Protein AF-A0AAV6TD12-F1 (afdb_monomer_lite)

Secondary structure (DSSP, 8-state):
---HHHHTT--TT-EEEEPTT--SSTTTT-EEEEEEEETTEEEEEE-S-B---PPPTTT--GGG---TTEEEEE-SS--TT-EEEEE--SSPPTTPEEEETTEEE---HHHHHHHHH-TTPPPEEEEE-----SS--------HHHHTTEEEE-GGG---

InterPro domains:
  IPR003774 AlgH-like [PF02622] (20-124)
  IPR003774 AlgH-like [PTHR30327] (7-120)

Sequence (160 aa):
MADPLSYKRLNKGFFLIASPNIDAGIYFRSVIILCEHSSIGSFGLIVNKRLEIDLPEEIFNQNDLHNDNVHICAGGPIQPNQMMLLHSSQKLPEQTLNLCEEIYLGGDLQFLQEASANSQGPAIRLLFWNLRFGARTVRKRVPLEEIGSFILLPPFWFIF

Radius of gyration: 16.13 Å; chains: 1; bounding box: 42×30×45 Å

pLDDT: mean 73.89, std 17.08, range [29.23, 93.38]

Structure (mmCIF, N/CA/C/O backbone):
data_AF-A0AAV6TD12-F1
#
_entry.id   AF-A0AAV6TD12-F1
#
loop_
_atom_site.group_PDB
_atom_site.id
_atom_site.type_symbol
_atom_site.label_atom_id
_atom_site.label_alt_id
_atom_site.label_comp_id
_atom_site.label_asym_id
_atom_site.label_entity_id
_atom_site.label_seq_id
_atom_site.pdbx_PDB_ins_code
_atom_site.Cartn_x
_atom_site.Cartn_y
_atom_site.Cartn_z
_atom_site.occupancy
_atom_site.B_iso_or_equiv
_atom_site.auth_seq_id
_atom_site.auth_comp_id
_atom_site.auth_asym_id
_atom_site.auth_atom_id
_atom_site.pdbx_PDB_model_num
ATOM 1 N N . MET A 1 1 ? 10.336 2.373 -24.958 1.00 37.19 1 MET A N 1
ATOM 2 C CA . MET A 1 1 ? 11.053 3.568 -24.467 1.00 37.19 1 MET A CA 1
ATOM 3 C C . MET A 1 1 ? 9.998 4.478 -23.864 1.00 37.19 1 MET A C 1
ATOM 5 O O . MET A 1 1 ? 9.110 4.888 -24.599 1.00 37.19 1 MET A O 1
ATOM 9 N N . ALA A 1 2 ? 9.981 4.656 -22.542 1.00 43.62 2 ALA A N 1
ATOM 10 C CA . ALA A 1 2 ? 8.992 5.519 -21.900 1.00 43.62 2 ALA A CA 1
ATOM 11 C C . ALA A 1 2 ? 9.247 6.981 -22.288 1.00 43.62 2 ALA A C 1
ATOM 13 O O . ALA A 1 2 ? 10.399 7.409 -22.339 1.00 43.62 2 ALA A O 1
ATOM 14 N N . ASP A 1 3 ? 8.180 7.712 -22.606 1.00 47.03 3 ASP A N 1
ATOM 15 C CA . ASP A 1 3 ? 8.244 9.116 -23.006 1.00 47.03 3 ASP A CA 1
ATOM 16 C C . ASP A 1 3 ? 8.865 9.969 -21.874 1.00 47.03 3 ASP A C 1
ATOM 18 O O . ASP A 1 3 ? 8.303 10.009 -20.772 1.00 47.03 3 ASP A O 1
ATOM 22 N N . PRO A 1 4 ? 9.993 10.669 -22.111 1.00 43.97 4 PRO A N 1
ATOM 23 C CA . PRO A 1 4 ? 10.629 11.552 -21.129 1.00 43.97 4 PRO A CA 1
ATOM 24 C C . PRO A 1 4 ? 9.693 12.635 -20.567 1.00 43.97 4 PRO A C 1
ATOM 26 O O . PRO A 1 4 ? 9.902 13.119 -19.452 1.00 43.97 4 PRO A O 1
ATOM 29 N N . LEU A 1 5 ? 8.641 13.015 -21.306 1.00 44.84 5 LEU A N 1
ATOM 30 C CA . LEU A 1 5 ? 7.638 13.988 -20.857 1.00 44.84 5 LEU A CA 1
ATOM 31 C C . LEU A 1 5 ? 6.705 13.433 -19.769 1.00 44.84 5 LEU A C 1
ATOM 33 O O . LEU A 1 5 ? 6.148 14.214 -18.994 1.00 44.84 5 LEU A O 1
ATOM 37 N N . SER A 1 6 ? 6.569 12.108 -19.667 1.00 55.75 6 SER A N 1
ATOM 38 C CA . SER A 1 6 ? 5.710 11.443 -18.679 1.00 55.75 6 SER A CA 1
ATOM 39 C C . SER A 1 6 ? 6.251 11.595 -17.248 1.00 55.75 6 SER A C 1
ATOM 41 O O . SER A 1 6 ? 5.483 11.750 -16.300 1.00 55.75 6 SER A O 1
ATOM 43 N N . TYR A 1 7 ? 7.580 11.673 -17.087 1.00 58.53 7 TYR A N 1
ATOM 44 C CA . TYR A 1 7 ? 8.239 11.813 -15.781 1.00 58.53 7 TYR A CA 1
ATOM 45 C C . TYR A 1 7 ? 8.012 13.190 -15.137 1.00 58.53 7 TYR A C 1
ATOM 47 O O . TYR A 1 7 ? 7.759 13.284 -13.942 1.00 58.53 7 TYR A O 1
ATOM 55 N N . LYS A 1 8 ? 8.017 14.270 -15.933 1.00 60.34 8 LYS A N 1
ATOM 56 C CA . LYS A 1 8 ? 7.779 15.645 -15.444 1.00 60.34 8 LYS A CA 1
ATOM 57 C C . LYS A 1 8 ? 6.370 15.865 -14.876 1.00 60.34 8 LYS A C 1
ATOM 59 O O . LYS A 1 8 ? 6.120 16.904 -14.273 1.00 60.34 8 LYS A O 1
ATOM 64 N N . ARG A 1 9 ? 5.448 14.928 -15.117 1.00 69.19 9 ARG A N 1
ATOM 65 C CA . ARG A 1 9 ? 4.054 14.974 -14.653 1.00 69.19 9 ARG A CA 1
ATOM 66 C C . ARG A 1 9 ? 3.802 14.113 -13.416 1.00 69.19 9 ARG A C 1
ATOM 68 O O . ARG A 1 9 ? 2.688 14.145 -12.896 1.00 69.19 9 ARG A O 1
ATOM 75 N N . LEU A 1 10 ? 4.801 13.359 -12.953 1.00 77.81 10 LEU A N 1
ATOM 76 C CA . LEU A 1 10 ? 4.681 12.563 -11.739 1.00 77.81 10 LEU A CA 1
ATOM 77 C C . LEU A 1 10 ? 4.495 13.480 -10.539 1.00 77.81 10 LEU A C 1
ATOM 79 O O . LEU A 1 10 ? 5.243 14.431 -10.329 1.00 77.81 10 LEU A O 1
ATOM 83 N N . ASN A 1 11 ? 3.488 13.167 -9.742 1.00 82.56 11 ASN A N 1
ATOM 84 C CA . ASN A 1 11 ? 3.213 13.838 -8.487 1.00 82.56 11 ASN A CA 1
ATOM 85 C C . ASN A 1 11 ? 2.817 12.784 -7.456 1.00 82.56 11 ASN A C 1
ATOM 87 O O . ASN A 1 11 ? 2.412 11.672 -7.809 1.00 82.56 11 ASN A O 1
ATOM 91 N N . LYS A 1 12 ? 2.922 13.135 -6.172 1.00 87.19 12 LYS A N 1
ATOM 92 C CA . LYS A 1 12 ? 2.338 12.310 -5.110 1.00 87.19 12 LYS A CA 1
ATOM 93 C C . LYS A 1 12 ? 0.848 12.041 -5.391 1.00 87.19 12 LYS A C 1
ATOM 95 O O . LYS A 1 12 ? 0.179 12.864 -6.016 1.00 87.19 12 LYS A O 1
ATOM 100 N N . GLY A 1 13 ? 0.362 10.880 -4.969 1.00 86.88 13 GLY A N 1
ATOM 101 C CA . GLY A 1 13 ? -0.994 10.390 -5.226 1.00 86.88 13 GLY A CA 1
ATOM 102 C C . GLY A 1 13 ? -1.170 9.654 -6.557 1.00 86.88 13 GLY A C 1
ATOM 103 O O . GLY A 1 13 ? -2.187 9.004 -6.760 1.00 86.88 13 GLY A O 1
ATOM 104 N N . PHE A 1 14 ? -0.198 9.705 -7.471 1.00 88.75 14 PHE A N 1
ATOM 105 C CA . PHE A 1 14 ? -0.276 8.936 -8.715 1.00 88.75 14 PHE A CA 1
ATOM 106 C C . PHE A 1 14 ? -0.002 7.454 -8.465 1.00 88.75 14 PHE A C 1
ATOM 108 O O . PHE A 1 14 ? 0.806 7.095 -7.605 1.00 88.75 14 PHE A O 1
ATOM 115 N N . PHE A 1 15 ? -0.625 6.603 -9.274 1.00 86.69 15 PHE A N 1
ATOM 116 C CA . PHE A 1 15 ? -0.402 5.168 -9.254 1.00 86.69 15 PHE A CA 1
ATOM 117 C C . PHE A 1 15 ? 0.522 4.739 -10.394 1.00 86.69 15 PHE A C 1
ATOM 119 O O . PHE A 1 15 ? 0.374 5.162 -11.540 1.00 86.69 15 PHE A O 1
ATOM 126 N N . LEU A 1 16 ? 1.467 3.859 -10.081 1.00 85.88 16 LEU A N 1
ATOM 127 C CA . LEU A 1 16 ? 2.334 3.183 -11.036 1.00 85.88 16 LEU A CA 1
ATOM 128 C C . LEU A 1 16 ? 1.917 1.718 -11.113 1.00 85.88 16 LEU A C 1
ATOM 130 O O . LEU A 1 16 ? 1.985 0.989 -10.121 1.00 85.88 16 LEU A O 1
ATOM 134 N N . ILE A 1 17 ? 1.500 1.277 -12.293 1.00 85.88 17 ILE A N 1
ATOM 135 C CA . ILE A 1 17 ? 1.179 -0.124 -12.563 1.00 85.88 17 ILE A CA 1
ATOM 136 C C . ILE A 1 17 ? 2.376 -0.777 -13.232 1.00 85.88 17 ILE A C 1
ATOM 138 O O . ILE A 1 17 ? 2.863 -0.281 -14.245 1.00 85.88 17 ILE A O 1
ATOM 142 N N . ALA A 1 18 ? 2.831 -1.904 -12.694 1.00 83.50 18 ALA A N 1
ATOM 143 C CA . ALA A 1 18 ? 3.883 -2.699 -13.311 1.00 83.50 18 ALA A CA 1
ATOM 144 C C . ALA A 1 18 ? 3.522 -3.076 -14.756 1.00 83.50 18 ALA A C 1
ATOM 146 O O . ALA A 1 18 ? 2.463 -3.652 -15.013 1.00 83.50 18 ALA A O 1
ATOM 147 N N . SER A 1 19 ? 4.412 -2.761 -15.699 1.00 80.75 19 SER A N 1
ATOM 148 C CA . SER A 1 19 ? 4.282 -3.198 -17.089 1.00 80.75 19 SER A CA 1
ATOM 149 C C . SER A 1 19 ? 4.298 -4.728 -17.169 1.00 80.75 19 SER A C 1
ATOM 151 O O . SER A 1 19 ? 5.005 -5.365 -16.383 1.00 80.75 19 SER A O 1
ATOM 153 N N . PRO A 1 20 ? 3.617 -5.329 -18.164 1.00 78.62 20 PRO A N 1
ATOM 154 C CA . PRO A 1 20 ? 3.716 -6.761 -18.449 1.00 78.62 20 PRO A CA 1
ATOM 155 C C . PRO A 1 20 ? 5.150 -7.280 -18.643 1.00 78.62 20 PRO A C 1
ATOM 157 O O . PRO A 1 20 ? 5.381 -8.474 -18.495 1.00 78.62 20 PRO A O 1
ATOM 160 N N . ASN A 1 21 ? 6.104 -6.398 -18.963 1.00 78.88 21 ASN A N 1
ATOM 161 C CA . ASN A 1 21 ? 7.517 -6.749 -19.133 1.00 78.88 21 ASN A CA 1
ATOM 162 C C . ASN A 1 21 ? 8.242 -7.048 -17.811 1.00 78.88 21 ASN A C 1
ATOM 164 O O . ASN A 1 21 ? 9.343 -7.587 -17.840 1.00 78.88 21 ASN A O 1
ATOM 168 N N . ILE A 1 22 ? 7.669 -6.663 -16.667 1.00 80.25 22 ILE A N 1
ATOM 169 C CA . ILE A 1 22 ? 8.168 -7.081 -15.358 1.00 80.25 22 ILE A CA 1
ATOM 170 C C . ILE A 1 22 ? 7.594 -8.472 -15.111 1.00 80.25 22 ILE A C 1
ATOM 172 O O . ILE A 1 22 ? 6.388 -8.612 -14.919 1.00 80.25 22 ILE A O 1
ATOM 176 N N . ASP A 1 23 ? 8.454 -9.485 -15.118 1.00 80.62 23 ASP A N 1
ATOM 177 C CA . ASP A 1 23 ? 8.106 -10.908 -15.063 1.00 80.62 23 ASP A CA 1
ATOM 178 C C . ASP A 1 23 ? 8.462 -11.579 -13.723 1.00 80.62 23 ASP A C 1
ATOM 180 O O . ASP A 1 23 ? 7.947 -12.653 -13.411 1.00 80.62 23 ASP A O 1
ATOM 184 N N . ALA A 1 24 ? 9.280 -10.929 -12.890 1.00 79.00 24 ALA A N 1
ATOM 185 C CA . ALA A 1 24 ? 9.704 -11.450 -11.595 1.00 79.00 24 ALA A CA 1
ATOM 186 C C . ALA A 1 24 ? 9.943 -10.354 -10.536 1.00 79.00 24 ALA A C 1
ATOM 188 O O . ALA A 1 24 ? 9.974 -9.154 -10.811 1.00 79.00 24 ALA A O 1
ATOM 189 N N . GLY A 1 25 ? 10.121 -10.784 -9.283 1.00 79.06 25 GLY A N 1
ATOM 190 C CA . GLY A 1 25 ? 10.501 -9.921 -8.161 1.00 79.06 25 GLY A CA 1
ATOM 191 C C . GLY A 1 25 ? 9.347 -9.158 -7.502 1.00 79.06 25 GLY A C 1
ATOM 192 O O . GLY A 1 25 ? 8.160 -9.402 -7.731 1.00 79.06 25 GLY A O 1
ATOM 193 N N . ILE A 1 26 ? 9.702 -8.211 -6.629 1.00 74.06 26 ILE A N 1
ATOM 194 C CA . ILE A 1 26 ? 8.732 -7.499 -5.783 1.00 74.06 26 ILE A CA 1
ATOM 195 C C . ILE A 1 26 ? 7.809 -6.559 -6.564 1.00 74.06 26 ILE A C 1
ATOM 197 O O . ILE A 1 26 ? 6.724 -6.259 -6.076 1.00 74.06 26 ILE A O 1
ATOM 201 N N . TYR A 1 27 ? 8.172 -6.166 -7.784 1.00 80.94 27 TYR A N 1
ATOM 202 C CA . TYR A 1 27 ? 7.344 -5.311 -8.638 1.00 80.94 27 TYR A CA 1
ATOM 203 C C . TYR A 1 27 ? 6.497 -6.095 -9.649 1.00 80.94 27 TYR A C 1
ATOM 205 O O . TYR A 1 27 ? 5.659 -5.516 -10.332 1.00 80.94 27 TYR A O 1
ATOM 213 N N . PHE A 1 28 ? 6.646 -7.423 -9.730 1.00 84.81 28 PHE A N 1
ATOM 214 C CA . PHE A 1 28 ? 5.792 -8.245 -10.588 1.00 84.81 28 PHE A CA 1
ATOM 215 C C . PHE A 1 28 ? 4.316 -8.037 -10.236 1.00 84.81 28 PHE A C 1
ATOM 217 O O . PHE A 1 28 ? 3.933 -8.236 -9.075 1.00 84.81 28 PHE A O 1
ATOM 224 N N . ARG A 1 29 ? 3.512 -7.616 -11.226 1.00 87.12 29 ARG A N 1
ATOM 225 C CA . ARG A 1 29 ? 2.077 -7.298 -11.090 1.00 87.12 29 ARG A CA 1
ATOM 226 C C . ARG A 1 29 ? 1.757 -6.347 -9.926 1.00 87.12 29 ARG A C 1
ATOM 228 O O . ARG A 1 29 ? 0.692 -6.452 -9.321 1.00 87.12 29 ARG A O 1
ATOM 235 N N . SER A 1 30 ? 2.672 -5.444 -9.571 1.00 86.25 30 SER A N 1
ATOM 236 C CA . SER A 1 30 ? 2.444 -4.492 -8.482 1.00 86.25 30 SER A CA 1
ATOM 237 C C . SER A 1 30 ? 1.705 -3.241 -8.950 1.00 86.25 30 SER A C 1
ATOM 239 O O . SER A 1 30 ? 1.964 -2.728 -10.038 1.00 86.25 30 SER A O 1
ATOM 241 N N . VAL A 1 31 ? 0.869 -2.706 -8.070 1.00 89.19 31 VAL A N 1
ATOM 242 C CA . VAL A 1 31 ? 0.332 -1.347 -8.124 1.00 89.19 31 VAL A CA 1
ATOM 243 C C . VAL A 1 31 ? 0.996 -0.565 -6.998 1.00 89.19 31 VAL A C 1
ATOM 245 O O . VAL A 1 31 ? 0.945 -0.992 -5.843 1.00 89.19 31 VAL A O 1
ATOM 248 N N . ILE A 1 32 ? 1.643 0.545 -7.336 1.00 86.12 32 ILE A N 1
ATOM 249 C CA . ILE A 1 32 ? 2.401 1.383 -6.404 1.00 86.12 32 ILE A CA 1
ATOM 250 C C . ILE A 1 32 ? 1.731 2.749 -6.327 1.00 86.12 32 ILE A C 1
ATOM 252 O O . ILE A 1 32 ? 1.534 3.369 -7.365 1.00 86.12 32 ILE A O 1
ATOM 256 N N . ILE A 1 33 ? 1.433 3.251 -5.133 1.00 87.25 33 ILE A N 1
ATOM 257 C CA . ILE A 1 33 ? 1.066 4.659 -4.943 1.00 87.25 33 ILE A CA 1
ATOM 258 C C . ILE A 1 33 ? 2.325 5.490 -4.691 1.00 87.25 33 ILE A C 1
ATOM 260 O O . ILE A 1 33 ? 3.160 5.120 -3.865 1.00 87.25 33 ILE A O 1
ATOM 264 N N . LEU A 1 34 ? 2.487 6.607 -5.398 1.00 87.00 34 LEU A N 1
ATOM 265 C CA . LEU A 1 34 ? 3.575 7.554 -5.168 1.00 87.00 34 LEU A CA 1
ATOM 266 C C . LEU A 1 34 ? 3.262 8.422 -3.952 1.00 87.00 34 LEU A C 1
ATOM 268 O O . LEU A 1 34 ? 2.303 9.188 -3.947 1.00 87.00 34 LEU A O 1
ATOM 272 N N . CYS A 1 35 ? 4.096 8.332 -2.926 1.00 85.19 35 CYS A N 1
ATOM 273 C CA . CYS A 1 35 ? 3.949 9.103 -1.697 1.00 85.19 35 CYS A CA 1
ATOM 274 C C . CYS A 1 35 ? 4.759 10.404 -1.741 1.00 85.19 35 CYS A C 1
A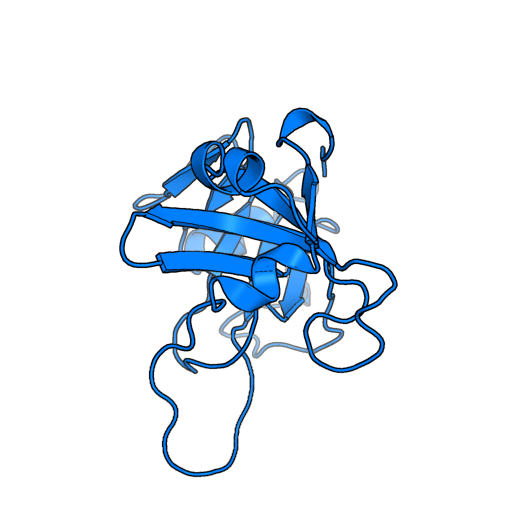TOM 276 O O . CYS A 1 35 ? 4.324 11.432 -1.227 1.00 85.19 35 CYS A O 1
ATOM 278 N N . GLU A 1 36 ? 5.915 10.370 -2.403 1.00 83.00 36 GLU A N 1
ATOM 279 C CA . GLU A 1 36 ? 6.781 11.526 -2.618 1.00 83.00 36 GLU A CA 1
ATOM 280 C C . GLU A 1 36 ? 7.392 11.462 -4.021 1.00 83.00 36 GLU A C 1
ATOM 282 O O . GLU A 1 36 ? 7.769 10.392 -4.504 1.00 83.00 36 GLU A O 1
ATOM 287 N N . HIS A 1 37 ? 7.513 12.619 -4.667 1.00 80.25 37 HIS A N 1
ATOM 288 C CA . HIS A 1 37 ? 8.199 12.762 -5.942 1.00 80.25 37 HIS A CA 1
ATOM 289 C C . HIS A 1 37 ? 8.951 14.089 -5.976 1.00 80.25 37 HIS A C 1
ATOM 291 O O . HIS A 1 37 ? 8.359 15.150 -5.776 1.00 80.25 37 HIS A O 1
ATOM 297 N N . SER A 1 38 ? 10.254 14.039 -6.227 1.00 76.38 38 SER A N 1
ATOM 298 C CA . SER A 1 38 ? 11.098 15.224 -6.356 1.00 76.38 38 SER A CA 1
ATOM 299 C C . SER A 1 38 ? 12.253 14.979 -7.329 1.00 76.38 38 SER A C 1
ATOM 301 O O . SER A 1 38 ? 12.474 13.868 -7.818 1.00 76.38 38 SER A O 1
ATOM 303 N N . SER A 1 39 ? 13.035 16.024 -7.608 1.00 71.25 39 SER A N 1
ATOM 304 C CA . SER A 1 39 ? 14.222 15.931 -8.470 1.00 71.25 39 SER A CA 1
ATOM 305 C C . SER A 1 39 ? 15.299 14.983 -7.928 1.00 71.25 39 SER A C 1
ATOM 307 O O . SER A 1 39 ? 16.123 14.499 -8.699 1.00 71.25 39 SER A O 1
ATOM 309 N N . ILE A 1 40 ? 15.288 14.696 -6.622 1.00 66.31 40 ILE A N 1
ATOM 310 C CA . ILE A 1 40 ? 16.239 13.794 -5.953 1.00 66.31 40 ILE A CA 1
ATOM 311 C C . ILE A 1 40 ? 15.755 12.335 -5.887 1.00 66.31 40 ILE A C 1
ATOM 313 O O . ILE A 1 40 ? 16.515 11.456 -5.456 1.00 66.31 40 ILE A O 1
ATOM 317 N N . GLY A 1 41 ? 14.512 12.065 -6.297 1.00 67.19 41 GLY A N 1
ATOM 318 C CA . GLY A 1 41 ? 13.949 10.721 -6.380 1.00 67.19 41 GLY A CA 1
ATOM 319 C C . GLY A 1 41 ? 12.463 10.642 -6.039 1.00 67.19 41 GLY A C 1
ATOM 320 O O . GLY A 1 41 ? 11.803 11.638 -5.755 1.00 67.19 41 GLY A O 1
ATOM 321 N N . SER A 1 42 ? 11.950 9.413 -6.067 1.00 77.06 42 SER A N 1
ATOM 322 C CA . SER A 1 42 ? 10.563 9.094 -5.726 1.00 77.06 42 SER A CA 1
ATOM 323 C C . SER A 1 42 ? 10.499 8.049 -4.621 1.00 77.06 42 SER A C 1
ATOM 325 O O . SER A 1 42 ? 11.351 7.159 -4.545 1.00 77.06 42 SER A O 1
ATOM 327 N N . PHE A 1 43 ? 9.456 8.140 -3.807 1.00 80.81 43 PHE A N 1
ATOM 328 C CA . PHE A 1 43 ? 9.090 7.152 -2.804 1.00 80.81 43 PHE A CA 1
ATOM 329 C C . PHE A 1 43 ? 7.628 6.754 -3.013 1.00 80.81 43 PHE A C 1
ATOM 331 O O . PHE A 1 43 ? 6.774 7.603 -3.268 1.00 80.81 43 PHE A O 1
ATOM 338 N N . GLY A 1 44 ? 7.345 5.459 -2.919 1.00 83.00 44 GLY A N 1
ATOM 339 C CA . GLY A 1 44 ? 6.008 4.918 -3.096 1.00 83.00 44 GLY A CA 1
ATOM 340 C C . GLY A 1 44 ? 5.851 3.556 -2.439 1.00 83.00 44 GLY A C 1
ATOM 341 O O . GLY A 1 44 ? 6.837 2.929 -2.046 1.00 83.00 44 GLY A O 1
ATOM 342 N N . LEU A 1 45 ? 4.599 3.126 -2.317 1.00 84.69 45 LEU A N 1
ATOM 343 C CA . LEU A 1 45 ? 4.204 1.928 -1.583 1.00 84.69 45 LEU A CA 1
ATOM 344 C C . LEU A 1 45 ? 3.406 0.991 -2.481 1.00 84.69 45 LEU A C 1
ATOM 346 O O . LEU A 1 45 ? 2.489 1.429 -3.172 1.00 84.69 45 LEU A O 1
ATOM 350 N N . ILE A 1 46 ? 3.731 -0.300 -2.455 1.00 86.56 46 ILE A N 1
ATOM 351 C CA . ILE A 1 46 ? 2.937 -1.321 -3.147 1.00 86.56 46 ILE A CA 1
ATOM 352 C 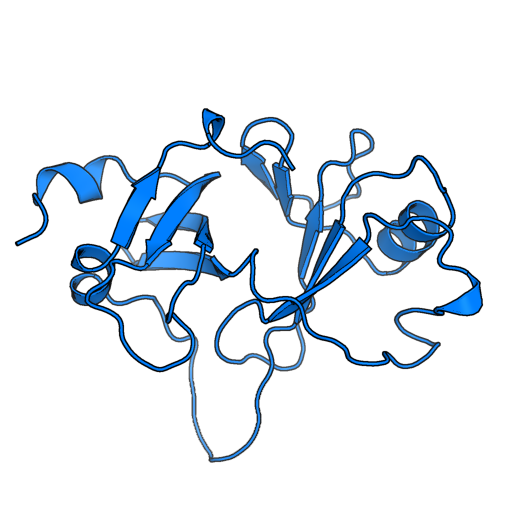C . ILE A 1 46 ? 1.637 -1.551 -2.364 1.00 86.56 46 ILE A C 1
ATOM 354 O O . ILE A 1 46 ? 1.675 -1.891 -1.186 1.00 86.56 46 ILE A O 1
ATOM 358 N N . VAL A 1 47 ? 0.484 -1.395 -3.018 1.00 87.56 47 VAL A N 1
ATOM 359 C CA . VAL A 1 47 ? -0.839 -1.427 -2.353 1.00 87.56 47 VAL A CA 1
ATOM 360 C C . VAL A 1 47 ? -1.663 -2.680 -2.646 1.00 87.56 47 VAL A C 1
ATOM 362 O O . VAL A 1 47 ? -2.678 -2.919 -1.995 1.00 87.56 47 VAL A O 1
ATOM 365 N N . ASN A 1 48 ? -1.248 -3.489 -3.624 1.00 87.81 48 ASN A N 1
ATOM 366 C CA . ASN A 1 48 ? -2.014 -4.644 -4.104 1.00 87.81 48 ASN A CA 1
ATOM 367 C C . ASN A 1 48 ? -1.383 -6.005 -3.761 1.00 87.81 48 ASN A C 1
ATOM 369 O O . ASN A 1 48 ? -1.805 -7.026 -4.301 1.00 87.81 48 ASN A O 1
ATOM 373 N N . LYS A 1 49 ? -0.375 -6.036 -2.884 1.00 85.75 49 LYS A N 1
ATOM 374 C CA . LYS A 1 49 ? 0.279 -7.273 -2.435 1.00 85.75 49 LYS A CA 1
ATOM 375 C C . LYS A 1 49 ? -0.099 -7.579 -0.996 1.00 85.75 49 LYS A C 1
ATOM 377 O O . LYS A 1 49 ? 0.644 -7.234 -0.080 1.00 85.75 49 LYS A O 1
ATOM 382 N N . ARG A 1 50 ? -1.266 -8.202 -0.819 1.00 86.06 50 ARG A N 1
ATOM 383 C CA . ARG A 1 50 ? -1.743 -8.652 0.493 1.00 86.06 50 ARG A CA 1
ATOM 384 C C . ARG A 1 50 ? -0.815 -9.726 1.058 1.00 86.06 50 ARG A C 1
ATOM 386 O O . ARG A 1 50 ? -0.281 -10.543 0.310 1.00 86.06 50 ARG A O 1
ATOM 393 N N . LEU A 1 51 ? -0.624 -9.686 2.367 1.00 82.25 51 LEU A N 1
ATOM 394 C CA . LEU A 1 51 ? 0.095 -10.689 3.134 1.00 82.25 51 LEU A CA 1
ATOM 395 C C . LEU A 1 51 ? -0.903 -11.391 4.049 1.00 82.25 51 LEU A C 1
ATOM 397 O O . LEU A 1 51 ? -1.614 -10.734 4.804 1.00 82.25 51 LEU A O 1
ATOM 401 N N . GLU A 1 52 ? -0.923 -12.716 3.986 1.00 79.75 52 GLU A N 1
ATOM 402 C CA . GLU A 1 52 ? -1.652 -13.569 4.925 1.00 79.75 52 GLU A CA 1
ATOM 403 C C . GLU A 1 52 ? -0.698 -13.911 6.069 1.00 79.75 52 GLU A C 1
ATOM 405 O O . GLU A 1 52 ? -0.063 -14.964 6.082 1.00 79.75 52 GLU A O 1
ATOM 410 N N . ILE A 1 53 ? -0.493 -12.944 6.962 1.00 75.38 53 ILE A N 1
ATOM 411 C CA . ILE A 1 53 ? 0.341 -13.116 8.150 1.00 75.38 53 ILE A CA 1
ATOM 412 C C . ILE A 1 53 ? -0.441 -12.729 9.392 1.00 75.38 53 ILE A C 1
ATOM 414 O O . ILE A 1 53 ? -1.194 -11.754 9.384 1.00 75.38 53 ILE A O 1
ATOM 418 N N . ASP A 1 54 ? -0.178 -13.453 10.470 1.00 71.06 54 ASP A N 1
ATOM 419 C CA . ASP A 1 54 ? -0.652 -13.081 11.790 1.00 71.06 54 ASP A CA 1
ATOM 420 C C . ASP A 1 54 ? 0.322 -12.082 12.409 1.00 71.06 54 ASP A C 1
ATOM 422 O O . ASP A 1 54 ? 1.546 -12.246 12.350 1.00 71.06 54 ASP A O 1
ATOM 426 N N . LEU A 1 55 ? -0.224 -11.010 12.975 1.00 74.06 55 LEU A N 1
ATOM 427 C CA . LEU A 1 55 ? 0.554 -10.032 13.720 1.00 74.06 55 LEU A CA 1
ATOM 428 C C . LEU A 1 55 ? 0.492 -10.362 15.208 1.00 74.06 55 LEU A C 1
ATOM 430 O O . LEU A 1 55 ? -0.502 -10.925 15.664 1.00 74.06 55 LEU A O 1
ATOM 434 N N . PRO A 1 56 ? 1.526 -9.992 15.982 1.00 75.50 56 PRO A N 1
ATOM 435 C CA . PRO A 1 56 ? 1.441 -10.037 17.433 1.00 75.50 56 PRO A CA 1
ATOM 436 C C . PRO A 1 56 ? 0.218 -9.253 17.926 1.00 75.50 56 PRO A C 1
ATOM 438 O O . PRO A 1 56 ? -0.041 -8.153 17.430 1.00 75.50 56 PRO A O 1
ATOM 441 N N . GLU A 1 57 ? -0.478 -9.780 18.936 1.00 76.38 57 GLU A N 1
ATOM 442 C CA . GLU A 1 57 ? -1.673 -9.147 19.525 1.00 76.38 57 GLU A CA 1
ATOM 443 C C . GLU A 1 57 ? -1.410 -7.706 19.993 1.00 76.38 57 GLU A C 1
ATOM 445 O O . GLU A 1 57 ? -2.287 -6.853 19.904 1.00 76.38 57 GLU A O 1
ATOM 450 N N . GLU A 1 58 ? -0.176 -7.410 20.413 1.00 72.81 58 GLU A N 1
ATOM 451 C CA . GLU A 1 58 ? 0.281 -6.073 20.817 1.00 72.81 58 GLU A CA 1
ATOM 452 C C . GLU A 1 58 ? 0.207 -5.029 19.688 1.00 72.81 58 GLU A C 1
ATOM 454 O O . GLU A 1 58 ? 0.051 -3.838 19.949 1.00 72.81 58 GLU A O 1
ATOM 459 N N . ILE A 1 59 ? 0.346 -5.465 18.433 1.00 70.88 59 ILE A N 1
ATOM 460 C CA . ILE A 1 59 ? 0.295 -4.603 17.244 1.00 70.88 59 ILE A CA 1
ATOM 461 C C . ILE A 1 59 ? -1.116 -4.608 16.666 1.00 70.88 59 ILE A C 1
ATOM 463 O O . ILE A 1 59 ? -1.631 -3.563 16.267 1.00 70.88 59 ILE A O 1
ATOM 467 N N . PHE A 1 60 ? -1.719 -5.792 16.575 1.00 73.25 60 PHE A N 1
ATOM 468 C CA . PHE A 1 60 ? -3.013 -5.970 15.942 1.00 73.25 60 PHE A CA 1
ATOM 469 C C . PHE A 1 60 ? -3.696 -7.232 16.474 1.00 73.25 60 PHE A C 1
ATOM 471 O O . PHE A 1 60 ? -3.338 -8.349 16.098 1.00 73.25 60 PHE A O 1
ATOM 478 N N . ASN A 1 61 ? -4.690 -7.056 17.345 1.00 75.94 61 ASN A N 1
ATOM 479 C CA . ASN A 1 61 ? -5.510 -8.157 17.836 1.00 75.94 61 ASN A CA 1
ATOM 480 C C . ASN A 1 61 ? -6.574 -8.517 16.792 1.00 75.94 61 ASN A C 1
ATOM 482 O O . ASN A 1 61 ? -7.525 -7.767 16.577 1.00 75.94 61 ASN A O 1
ATOM 486 N N . GLN A 1 62 ? -6.429 -9.678 16.154 1.00 71.25 62 GLN A N 1
ATOM 487 C CA . GLN A 1 62 ? -7.389 -10.146 15.152 1.00 71.25 62 GLN A CA 1
ATOM 488 C C . GLN A 1 62 ? -8.783 -10.413 15.735 1.00 71.25 62 GLN A C 1
ATOM 490 O O . GLN A 1 62 ? -9.764 -10.333 15.004 1.00 71.25 62 GLN A O 1
ATOM 495 N N . ASN A 1 63 ? -8.894 -10.685 17.039 1.00 73.19 63 ASN A N 1
ATOM 496 C CA . ASN A 1 63 ? -10.193 -10.898 17.683 1.00 73.19 63 ASN A CA 1
ATOM 497 C C . ASN A 1 63 ? -11.016 -9.603 17.794 1.00 73.19 63 ASN A C 1
ATOM 499 O O . ASN A 1 63 ? -12.240 -9.676 17.867 1.00 73.19 63 ASN A O 1
ATOM 503 N N . ASP A 1 64 ? -10.354 -8.442 17.760 1.00 73.12 64 ASP A N 1
ATOM 504 C CA . ASP A 1 64 ? -10.985 -7.115 17.789 1.00 73.12 64 ASP A CA 1
ATOM 505 C C . ASP A 1 64 ? -11.147 -6.526 16.372 1.00 73.12 64 ASP A C 1
ATOM 507 O O . ASP A 1 64 ? -11.541 -5.367 16.197 1.00 73.12 64 ASP A O 1
ATOM 511 N N . LEU A 1 65 ? -10.829 -7.313 15.336 1.00 80.12 65 LEU A N 1
ATOM 512 C CA . LEU A 1 65 ? -11.007 -6.923 13.947 1.00 80.12 65 LEU A CA 1
ATOM 513 C C . LEU A 1 65 ? -12.462 -7.125 13.531 1.00 80.12 65 LEU A C 1
ATOM 515 O O . LEU A 1 65 ? -12.876 -8.207 13.122 1.00 80.12 65 LEU A O 1
ATOM 519 N N . HIS A 1 66 ? -13.231 -6.046 13.583 1.00 85.50 66 HIS A N 1
ATOM 520 C CA . HIS A 1 66 ? -14.597 -6.021 13.068 1.00 85.50 66 HIS A CA 1
ATOM 521 C C . HIS A 1 66 ? -14.687 -5.404 11.666 1.00 85.50 66 HIS A C 1
ATOM 523 O O . HIS A 1 66 ? -15.741 -5.473 11.036 1.00 85.50 66 HIS A O 1
ATOM 529 N N . ASN A 1 67 ? -13.602 -4.787 11.188 1.00 85.31 67 ASN A N 1
ATOM 530 C CA . ASN A 1 67 ? -13.509 -4.130 9.889 1.00 85.31 67 ASN A CA 1
ATOM 531 C C . ASN A 1 67 ? -12.803 -5.007 8.842 1.00 85.31 67 ASN A C 1
ATOM 533 O O . ASN A 1 67 ? -11.572 -5.077 8.798 1.00 85.31 67 ASN A O 1
ATOM 537 N N . ASP A 1 68 ? -13.577 -5.578 7.922 1.00 85.94 68 ASP A N 1
ATOM 538 C CA . ASP A 1 68 ? -13.057 -6.421 6.835 1.00 85.94 68 ASP A CA 1
ATOM 539 C C . ASP A 1 68 ? -12.190 -5.656 5.813 1.00 85.94 68 ASP A C 1
ATOM 541 O O . ASP A 1 68 ? -11.505 -6.266 4.991 1.00 85.94 68 ASP A O 1
ATOM 545 N N . ASN A 1 69 ? -12.178 -4.317 5.852 1.00 88.44 69 ASN A N 1
ATOM 546 C CA . ASN A 1 69 ? -11.423 -3.476 4.916 1.00 88.44 69 ASN A CA 1
ATOM 547 C C . ASN A 1 69 ? -9.985 -3.177 5.368 1.00 88.44 69 ASN A C 1
ATOM 549 O O . ASN A 1 69 ? -9.268 -2.426 4.689 1.00 88.44 69 ASN A O 1
ATOM 553 N N . VAL A 1 70 ? -9.550 -3.745 6.497 1.00 88.81 70 VAL A N 1
ATOM 554 C CA . VAL A 1 70 ? -8.163 -3.661 6.962 1.00 88.81 70 VAL A CA 1
ATOM 555 C C . VAL A 1 70 ? -7.370 -4.822 6.376 1.00 88.81 70 VAL A C 1
ATOM 557 O O . VAL A 1 70 ? -7.696 -5.991 6.566 1.00 88.81 70 VAL A O 1
ATOM 560 N N . HIS A 1 71 ? -6.306 -4.511 5.641 1.00 88.62 71 HIS A N 1
ATOM 561 C CA . HIS A 1 71 ? -5.452 -5.530 5.035 1.00 88.62 71 HIS A CA 1
ATOM 562 C C . HIS A 1 71 ? -3.986 -5.278 5.328 1.00 88.62 71 HIS A C 1
ATOM 564 O O . HIS A 1 71 ? -3.503 -4.151 5.224 1.00 88.62 71 HIS A O 1
ATOM 570 N N . ILE A 1 72 ? -3.256 -6.356 5.587 1.00 86.19 72 ILE A N 1
ATOM 571 C CA . ILE A 1 72 ? -1.805 -6.332 5.710 1.00 86.19 72 ILE A CA 1
ATOM 572 C C . ILE A 1 72 ? -1.210 -6.477 4.316 1.00 86.19 72 ILE A C 1
ATOM 574 O O . ILE A 1 72 ? -1.641 -7.322 3.532 1.00 86.19 72 ILE A O 1
ATOM 578 N N . CYS A 1 73 ? -0.254 -5.626 3.962 1.00 85.19 73 CYS A N 1
ATOM 579 C CA . CYS A 1 73 ? 0.343 -5.594 2.634 1.00 85.19 73 CYS A CA 1
ATOM 580 C C . CYS A 1 73 ? 1.867 -5.460 2.698 1.00 85.19 73 CYS A C 1
ATOM 582 O O . CYS A 1 73 ? 2.428 -4.835 3.599 1.00 85.19 73 CYS A O 1
ATOM 584 N N . ALA A 1 74 ? 2.540 -6.029 1.700 1.00 79.00 74 ALA A N 1
ATOM 585 C CA . ALA A 1 74 ? 3.964 -5.827 1.475 1.00 79.00 74 ALA A CA 1
ATOM 586 C C . ALA A 1 74 ? 4.175 -4.463 0.805 1.00 79.00 74 ALA A C 1
ATOM 588 O O . ALA A 1 74 ? 3.867 -4.310 -0.373 1.00 79.00 74 ALA A O 1
ATOM 589 N N . GLY A 1 75 ? 4.699 -3.484 1.547 1.00 67.06 75 GLY A N 1
ATOM 590 C CA . GLY A 1 75 ? 4.827 -2.098 1.080 1.00 67.06 75 GLY A CA 1
ATOM 591 C C . GLY A 1 75 ? 6.023 -1.816 0.159 1.00 67.06 75 GLY A C 1
ATOM 592 O O . GLY A 1 75 ? 6.014 -0.801 -0.532 1.00 67.06 75 GLY A O 1
ATOM 593 N N . GLY A 1 76 ? 7.037 -2.690 0.116 1.00 65.69 76 GLY A N 1
ATOM 594 C CA . GLY A 1 76 ? 8.267 -2.512 -0.675 1.00 65.69 76 GLY A CA 1
ATOM 595 C C . GLY A 1 76 ? 9.476 -3.282 -0.099 1.00 65.69 76 GLY A C 1
ATOM 596 O O . GLY A 1 76 ? 9.253 -4.166 0.728 1.00 65.69 76 GLY A O 1
ATOM 597 N N . PRO A 1 77 ? 10.732 -2.993 -0.535 1.00 54.97 77 PRO A N 1
ATOM 598 C CA . PRO A 1 77 ? 11.992 -3.478 0.090 1.00 54.97 77 PRO A CA 1
ATOM 599 C C . PRO A 1 77 ? 12.150 -2.958 1.551 1.00 54.97 77 PRO A C 1
ATOM 601 O O . PRO A 1 77 ? 11.130 -2.666 2.117 1.00 54.97 77 PRO A O 1
ATOM 604 N N . ILE A 1 78 ? 13.294 -2.926 2.277 1.00 49.47 78 ILE A N 1
ATOM 605 C CA . ILE A 1 78 ? 13.278 -3.005 3.794 1.00 49.47 78 ILE A CA 1
ATOM 606 C C . ILE A 1 78 ? 13.976 -1.899 4.616 1.00 49.47 78 ILE A C 1
ATOM 608 O O . ILE A 1 78 ? 14.924 -1.264 4.174 1.00 49.47 78 ILE A O 1
ATOM 612 N N . GLN A 1 79 ? 13.395 -1.649 5.800 1.00 47.44 79 GLN A N 1
ATOM 613 C CA . GLN A 1 79 ? 13.561 -0.709 6.922 1.00 47.44 79 GLN A CA 1
ATOM 614 C C . GLN A 1 79 ? 12.635 -1.296 8.017 1.00 47.44 79 GLN A C 1
ATOM 616 O O . GLN A 1 79 ? 11.432 -1.047 8.022 1.00 47.44 79 GLN A O 1
ATOM 621 N N . PRO A 1 80 ? 13.166 -2.139 8.906 1.00 43.72 80 PRO A N 1
ATOM 622 C CA . PRO A 1 80 ? 12.376 -3.045 9.745 1.00 43.72 80 PRO A CA 1
ATOM 623 C C . PRO A 1 80 ? 11.565 -2.377 10.871 1.00 43.72 80 PRO A C 1
ATOM 625 O O . PRO A 1 80 ? 10.880 -3.077 11.605 1.00 43.72 80 PRO A O 1
ATOM 628 N N . ASN A 1 81 ? 11.624 -1.050 11.017 1.00 53.88 81 ASN A N 1
ATOM 629 C CA . ASN A 1 81 ? 11.074 -0.343 12.180 1.00 53.88 81 ASN A CA 1
ATOM 630 C C . ASN A 1 81 ? 9.990 0.686 11.827 1.00 53.88 81 ASN A C 1
ATOM 632 O O . ASN A 1 81 ? 9.594 1.459 12.693 1.00 53.88 81 ASN A O 1
ATOM 636 N N . GLN A 1 82 ? 9.539 0.750 10.571 1.00 66.88 82 GLN A N 1
ATOM 637 C CA . GLN A 1 82 ? 8.500 1.696 10.168 1.00 66.88 82 GLN A CA 1
ATOM 638 C C . GLN A 1 82 ? 7.315 0.956 9.562 1.00 66.88 82 GLN A C 1
ATOM 640 O O . GLN A 1 82 ? 7.384 0.440 8.447 1.00 66.88 82 GLN A O 1
ATOM 645 N N . MET A 1 83 ? 6.229 0.923 10.328 1.00 77.56 83 MET A N 1
ATOM 646 C CA . MET A 1 83 ? 4.905 0.589 9.831 1.00 77.56 83 MET A CA 1
ATOM 647 C C . MET A 1 83 ? 4.298 1.842 9.210 1.00 77.56 83 MET A C 1
ATOM 649 O O . MET A 1 83 ? 4.422 2.933 9.768 1.00 77.56 83 MET A O 1
ATOM 653 N N . MET A 1 84 ? 3.654 1.693 8.057 1.00 85.38 84 MET A N 1
ATOM 654 C CA . MET A 1 84 ? 2.935 2.791 7.423 1.00 85.38 84 MET A CA 1
ATOM 655 C C . MET A 1 84 ? 1.471 2.420 7.265 1.00 85.38 84 MET A C 1
ATOM 657 O O . MET A 1 84 ? 1.137 1.315 6.838 1.00 85.38 84 MET A O 1
ATOM 661 N N . LEU A 1 85 ? 0.608 3.366 7.607 1.00 90.38 85 LEU A N 1
ATOM 662 C CA . LEU A 1 85 ? -0.832 3.241 7.475 1.00 90.38 85 LEU A CA 1
ATOM 663 C C . LEU A 1 85 ? -1.269 4.054 6.270 1.00 90.38 85 LEU A C 1
ATOM 665 O O . LEU A 1 85 ? -1.159 5.277 6.274 1.00 90.38 85 LEU A O 1
ATOM 669 N N . LEU A 1 86 ? -1.731 3.369 5.228 1.00 92.31 86 LEU A N 1
ATOM 670 C CA . LEU A 1 86 ? -2.438 4.008 4.126 1.00 92.31 86 LEU A CA 1
ATOM 671 C C . LEU A 1 86 ? -3.933 3.819 4.370 1.00 92.31 86 LEU A C 1
ATOM 673 O O . LEU A 1 86 ? -4.378 2.681 4.514 1.00 92.31 86 LEU A O 1
ATOM 677 N N . HIS A 1 87 ? -4.703 4.900 4.438 1.00 93.38 87 HIS A N 1
ATOM 678 C CA . HIS A 1 87 ? -6.109 4.826 4.823 1.00 93.38 87 HIS A CA 1
ATOM 679 C C . HIS A 1 87 ? -6.996 5.840 4.100 1.00 93.38 87 HIS A C 1
ATOM 681 O O . HIS A 1 87 ? -6.519 6.873 3.631 1.00 93.38 87 HIS A O 1
ATOM 687 N N . SER A 1 88 ? -8.305 5.569 4.096 1.00 92.62 88 SER A N 1
ATOM 688 C CA . SER A 1 88 ? -9.349 6.471 3.579 1.00 92.62 88 SER A CA 1
ATOM 689 C C . SER A 1 88 ? -10.189 7.161 4.663 1.00 92.62 88 SER A C 1
ATOM 691 O O . SER A 1 88 ? -11.269 7.681 4.400 1.00 92.62 88 SER A O 1
ATOM 693 N N . SER A 1 89 ? -9.708 7.170 5.912 1.00 89.69 89 SER A N 1
ATOM 694 C CA . SER A 1 89 ? -10.408 7.822 7.031 1.00 89.69 89 SER A CA 1
ATOM 695 C C . SER A 1 89 ? -10.721 9.297 6.780 1.00 89.69 89 SER A C 1
ATOM 697 O O . SER A 1 89 ? -9.828 10.078 6.464 1.00 89.69 89 SER A O 1
ATOM 699 N N . GLN A 1 90 ? -11.972 9.689 7.043 1.00 85.06 90 GLN A N 1
ATOM 700 C CA . GLN A 1 90 ? -12.388 11.095 7.114 1.00 85.06 90 GLN A CA 1
ATOM 701 C C . GLN A 1 90 ? -11.921 11.772 8.412 1.00 85.06 90 GLN A C 1
ATOM 703 O O . GLN A 1 90 ? -11.764 12.990 8.467 1.00 85.06 90 GLN A O 1
ATOM 708 N N . LYS A 1 91 ? -11.695 10.983 9.470 1.00 85.75 91 LYS A N 1
ATOM 709 C CA . LYS A 1 91 ? -11.091 11.447 10.723 1.00 85.75 91 LYS A CA 1
ATOM 710 C C . LYS A 1 91 ? -9.589 11.236 10.629 1.00 85.75 91 LYS A C 1
ATOM 712 O O . LYS A 1 91 ? -9.121 10.103 10.741 1.00 85.75 91 LYS A O 1
ATOM 717 N N . LEU A 1 92 ? -8.866 12.315 10.359 1.00 85.25 92 LEU A N 1
ATOM 718 C CA . LEU A 1 92 ? -7.424 12.272 10.160 1.00 85.25 92 LEU A CA 1
ATOM 719 C C . LEU A 1 92 ? -6.703 12.270 11.513 1.00 85.25 92 LEU A C 1
ATOM 721 O O . LEU A 1 92 ? -6.880 13.231 12.267 1.00 85.25 92 LEU A O 1
ATOM 725 N N . PRO A 1 93 ? -5.917 11.228 11.835 1.00 82.50 93 PRO A N 1
ATOM 726 C CA . PRO A 1 93 ? -5.032 11.269 12.991 1.00 82.50 93 PRO A CA 1
ATOM 727 C C . PRO A 1 93 ? -3.947 12.342 12.817 1.00 82.50 93 PRO A C 1
ATOM 729 O O . PRO A 1 93 ? -3.728 12.884 11.729 1.00 82.50 93 PRO A O 1
ATOM 732 N N . GLU A 1 94 ? -3.247 12.665 13.902 1.00 78.75 94 GLU A N 1
ATOM 733 C CA . GLU A 1 94 ? -2.106 13.573 13.815 1.00 78.75 94 GLU A CA 1
ATOM 734 C C . GLU A 1 94 ? -1.017 12.993 12.892 1.00 78.75 94 GLU A C 1
ATOM 736 O O . GLU A 1 94 ? -0.860 11.781 12.753 1.00 78.75 94 GLU A O 1
ATOM 741 N N . GLN A 1 95 ? -0.252 13.873 12.239 1.00 79.88 95 GLN A N 1
ATOM 742 C CA . GLN A 1 95 ? 0.866 13.496 11.360 1.00 79.88 95 GLN A CA 1
ATOM 743 C C . GLN A 1 95 ? 0.481 12.674 10.108 1.00 79.88 95 GLN A C 1
ATOM 745 O O . GLN A 1 95 ? 1.311 11.946 9.562 1.00 79.88 95 GLN A O 1
ATOM 750 N N . THR A 1 96 ? -0.739 12.828 9.581 1.00 88.50 96 THR A N 1
ATOM 751 C CA . THR A 1 96 ? -1.110 12.269 8.268 1.00 88.50 96 THR A CA 1
ATOM 752 C C . THR A 1 96 ? -0.662 13.136 7.100 1.00 88.50 96 THR A C 1
ATOM 754 O O . THR A 1 96 ? -0.955 14.332 7.032 1.00 88.50 96 THR A O 1
ATOM 757 N N . LEU A 1 97 ? -0.043 12.505 6.110 1.00 89.44 97 LEU A N 1
ATOM 758 C CA . LEU A 1 97 ? 0.228 13.075 4.801 1.00 89.44 97 LEU A CA 1
ATOM 759 C C . LEU A 1 97 ? -0.947 12.800 3.853 1.00 89.44 97 LEU A C 1
ATOM 761 O O . LEU A 1 97 ? -1.233 11.653 3.524 1.00 89.44 97 LEU A O 1
ATOM 765 N N . ASN A 1 98 ? -1.587 13.854 3.347 1.00 92.31 98 ASN A N 1
ATOM 766 C CA . ASN A 1 98 ? -2.541 13.734 2.242 1.00 92.31 98 ASN A CA 1
ATOM 767 C C . ASN A 1 98 ? -1.788 13.444 0.927 1.00 92.31 98 ASN A C 1
ATOM 769 O O . ASN A 1 98 ? -0.939 14.248 0.499 1.00 92.31 98 ASN A O 1
ATOM 773 N N . LEU A 1 99 ? -2.090 12.293 0.315 1.00 89.81 99 LEU A N 1
ATOM 774 C CA . LEU A 1 99 ? -1.534 11.870 -0.970 1.00 89.81 99 LEU A CA 1
ATOM 775 C C . LEU A 1 99 ? -2.408 12.335 -2.136 1.00 89.81 99 LEU A C 1
ATOM 777 O O . LEU A 1 99 ? -1.893 12.983 -3.049 1.00 89.81 99 LEU A O 1
ATOM 781 N N . CYS A 1 100 ? -3.702 12.023 -2.091 1.00 88.31 100 CYS A N 1
ATOM 782 C 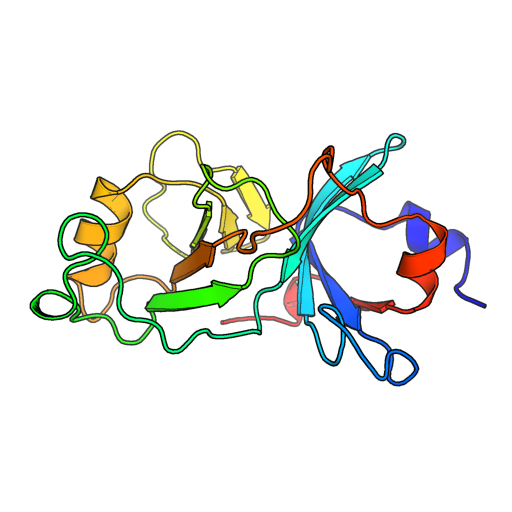CA . CYS A 1 100 ? -4.722 12.484 -3.031 1.00 88.31 100 CYS A CA 1
ATOM 783 C C . CYS A 1 100 ? -6.117 12.411 -2.388 1.00 88.31 100 CYS A C 1
ATOM 785 O O . CYS A 1 100 ? -6.244 12.113 -1.202 1.00 88.31 100 CYS A O 1
ATOM 787 N N . GLU A 1 101 ? -7.158 12.709 -3.168 1.00 86.44 101 GLU A N 1
ATOM 788 C CA . GLU A 1 101 ? -8.552 12.651 -2.719 1.00 86.44 101 GLU A CA 1
ATOM 789 C C . GLU A 1 101 ? -8.846 11.301 -2.048 1.00 86.44 101 GLU A C 1
ATOM 791 O O . GLU A 1 101 ? -8.571 10.250 -2.621 1.00 86.44 101 GLU A O 1
ATOM 796 N N . GLU A 1 102 ? -9.304 11.360 -0.793 1.00 88.31 102 GLU A N 1
ATOM 797 C CA . GLU A 1 102 ? -9.643 10.208 0.057 1.00 88.31 102 GLU A CA 1
ATOM 798 C C . GLU A 1 102 ? -8.502 9.218 0.361 1.00 88.31 102 GLU A C 1
ATOM 800 O O . GLU A 1 102 ? -8.759 8.134 0.884 1.00 88.31 102 GLU A O 1
ATOM 805 N N . ILE A 1 103 ? -7.237 9.573 0.100 1.00 91.69 103 ILE A N 1
ATOM 806 C CA . ILE A 1 103 ? -6.087 8.709 0.399 1.00 91.69 103 ILE A CA 1
ATOM 807 C C . ILE A 1 103 ? -5.039 9.450 1.229 1.00 91.69 103 ILE A C 1
ATOM 809 O O . ILE A 1 103 ? -4.400 10.415 0.793 1.00 91.69 103 ILE A O 1
ATOM 813 N N . TYR A 1 104 ? -4.799 8.914 2.422 1.00 93.25 104 TYR A N 1
ATOM 814 C CA . TYR A 1 104 ? -3.905 9.478 3.423 1.00 93.25 104 TYR A CA 1
ATOM 815 C C . TYR A 1 104 ? -2.870 8.455 3.867 1.00 93.25 104 TYR A C 1
ATOM 817 O O . TYR A 1 104 ? -3.132 7.253 3.900 1.00 93.25 104 TYR A O 1
ATOM 825 N N . LEU A 1 105 ? -1.686 8.950 4.213 1.00 90.94 105 LEU A N 1
ATOM 826 C CA . LEU A 1 105 ? -0.565 8.164 4.700 1.00 90.94 105 LEU A CA 1
ATOM 827 C C . LEU A 1 105 ? -0.140 8.670 6.077 1.00 90.94 105 LEU A C 1
ATOM 829 O O . LEU A 1 105 ? 0.389 9.772 6.188 1.00 90.94 105 LEU A O 1
ATOM 833 N N . GLY A 1 106 ? -0.339 7.871 7.115 1.00 89.31 106 GLY A N 1
ATOM 834 C CA . GLY A 1 106 ? 0.002 8.219 8.492 1.00 89.31 106 GLY A CA 1
ATOM 835 C C . GLY A 1 106 ? -1.007 7.669 9.493 1.00 89.31 106 GLY A C 1
ATOM 836 O O . GLY A 1 106 ? -1.924 6.942 9.124 1.00 89.31 106 GLY A O 1
ATOM 837 N N . GLY A 1 107 ? -0.806 8.011 10.760 1.00 88.50 107 GLY A N 1
ATOM 838 C CA . GLY A 1 107 ? -1.525 7.434 11.893 1.00 88.50 107 GLY A CA 1
ATOM 839 C C . GLY A 1 107 ? -0.628 6.554 12.760 1.00 88.50 107 GLY A C 1
ATOM 840 O O . GLY A 1 107 ? 0.497 6.213 12.385 1.00 88.50 107 GLY A O 1
ATOM 841 N N . ASP A 1 108 ? -1.144 6.198 13.928 1.00 87.38 108 ASP A N 1
ATOM 842 C CA . ASP A 1 108 ? -0.466 5.413 14.952 1.00 87.38 108 ASP A CA 1
ATOM 843 C C . ASP A 1 108 ? -1.219 4.104 15.256 1.00 87.38 108 ASP A C 1
ATOM 845 O O . ASP A 1 108 ? -2.212 3.753 14.611 1.00 87.38 108 ASP A O 1
ATOM 849 N N . LEU A 1 109 ? -0.709 3.341 16.227 1.00 84.75 109 LEU A N 1
ATOM 850 C CA . LEU A 1 109 ? -1.352 2.101 16.667 1.00 84.75 109 LEU A CA 1
ATOM 851 C C . LEU A 1 109 ? -2.743 2.353 17.255 1.00 84.75 109 LEU A C 1
ATOM 853 O O . LEU A 1 109 ? -3.633 1.533 17.051 1.00 84.75 109 LEU A O 1
ATOM 857 N N . GLN A 1 110 ? -2.944 3.485 17.934 1.00 87.19 110 GLN A N 1
ATOM 858 C CA . GLN A 1 110 ? -4.239 3.828 18.510 1.00 87.19 110 GLN A CA 1
ATOM 859 C C . GLN A 1 110 ? -5.286 4.037 17.409 1.00 87.19 110 GLN A C 1
ATOM 861 O O . GLN A 1 110 ? -6.354 3.428 17.446 1.00 87.19 110 GLN A O 1
ATOM 866 N N . PHE A 1 111 ? -4.961 4.823 16.383 1.00 90.19 111 PHE A N 1
ATOM 867 C CA . PHE A 1 111 ? -5.819 5.016 15.218 1.00 90.19 111 PHE A CA 1
ATOM 868 C C . PHE A 1 111 ? -6.145 3.691 14.518 1.00 90.19 111 PHE A C 1
ATOM 870 O O . PHE A 1 111 ? -7.295 3.465 14.139 1.00 90.19 111 PHE A O 1
ATOM 877 N N . LEU A 1 112 ? -5.155 2.804 14.360 1.00 88.19 112 LEU A N 1
ATOM 878 C CA . LEU A 1 112 ? -5.376 1.485 13.769 1.00 88.19 112 LEU A CA 1
ATOM 879 C C . LEU A 1 112 ? -6.395 0.671 14.575 1.00 88.19 112 LEU A C 1
ATOM 881 O O . LEU A 1 112 ? -7.324 0.137 13.976 1.00 88.19 112 LEU A O 1
ATOM 885 N N . GLN A 1 113 ? -6.233 0.608 15.900 1.00 87.31 113 GLN A N 1
ATOM 886 C CA . GLN A 1 113 ? -7.124 -0.129 16.801 1.00 87.31 113 GLN A CA 1
ATOM 887 C C . GLN A 1 113 ? -8.555 0.426 16.774 1.00 87.31 113 GLN A C 1
ATOM 889 O O . GLN A 1 113 ? -9.522 -0.330 16.663 1.00 87.31 113 GLN A O 1
ATOM 894 N N . GLU A 1 114 ? -8.708 1.751 16.818 1.00 88.19 114 GLU A N 1
ATOM 895 C CA . GLU A 1 114 ? -10.019 2.406 16.749 1.00 88.19 114 GLU A CA 1
ATOM 896 C C . GLU A 1 114 ? -10.718 2.143 15.407 1.00 88.19 114 GLU A C 1
ATOM 898 O O . GLU A 1 114 ? -11.920 1.865 15.356 1.00 88.19 114 GLU A O 1
ATOM 903 N N . ALA A 1 115 ? -9.970 2.206 14.304 1.00 88.88 115 ALA A N 1
ATOM 904 C CA . ALA A 1 115 ? -10.511 1.999 12.968 1.00 88.88 115 ALA A CA 1
ATOM 905 C C . ALA A 1 115 ? -10.794 0.522 12.643 1.00 88.88 115 ALA A C 1
ATOM 907 O O . ALA A 1 115 ? -11.699 0.245 11.850 1.00 88.88 115 ALA A O 1
ATOM 908 N N . SER A 1 116 ? -10.052 -0.420 13.236 1.00 86.69 116 SER A N 1
ATOM 909 C CA . SER A 1 116 ? -10.278 -1.860 13.068 1.00 86.69 116 SER A CA 1
ATOM 910 C C . SER A 1 116 ? -11.465 -2.376 13.878 1.00 86.69 116 SER A C 1
ATOM 912 O O . SER A 1 116 ? -12.141 -3.303 13.434 1.00 86.69 116 SER A O 1
ATOM 914 N N . ALA A 1 117 ? -11.748 -1.758 15.027 1.00 87.69 117 ALA A N 1
ATOM 9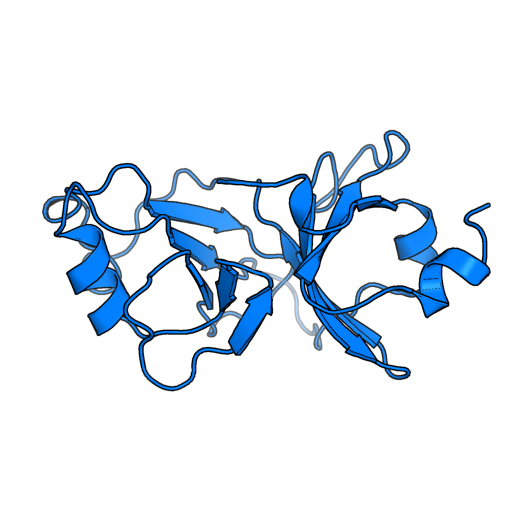15 C CA . ALA A 1 117 ? -12.874 -2.125 15.885 1.00 87.69 117 ALA A CA 1
ATOM 916 C C . ALA A 1 117 ? -14.242 -1.686 15.324 1.00 87.69 117 ALA A C 1
ATOM 918 O O . ALA A 1 117 ? -15.283 -2.190 15.742 1.00 87.69 117 ALA A O 1
ATOM 919 N N . ASN A 1 118 ? -14.267 -0.749 14.372 1.00 87.44 118 ASN A N 1
ATOM 920 C CA . ASN A 1 118 ? -15.495 -0.281 13.734 1.00 87.44 118 ASN A CA 1
ATOM 921 C C . ASN A 1 118 ? -15.757 -1.040 12.426 1.00 87.44 118 ASN A C 1
ATOM 923 O O . ASN A 1 118 ? -15.035 -0.848 11.454 1.00 87.44 118 ASN A O 1
ATOM 927 N N . SER A 1 119 ? -16.834 -1.823 12.352 1.00 85.56 119 SER A N 1
ATOM 928 C CA . SER A 1 119 ? -17.191 -2.578 11.141 1.00 85.56 119 SER A CA 1
ATOM 929 C C . SER A 1 119 ? -17.492 -1.719 9.908 1.00 85.56 119 SER A C 1
ATOM 931 O O . SER A 1 119 ? -17.327 -2.182 8.784 1.00 85.56 119 SER A O 1
ATOM 933 N N . GLN A 1 120 ? -17.881 -0.455 10.099 1.00 87.19 120 GLN A N 1
ATOM 934 C CA . GLN A 1 120 ? -18.024 0.548 9.033 1.00 87.19 120 GLN A CA 1
ATOM 935 C C . GLN A 1 120 ? -16.836 1.523 8.999 1.00 87.19 120 GLN A C 1
ATOM 937 O O . GLN A 1 120 ? -16.954 2.662 8.543 1.00 87.19 120 GLN A O 1
ATOM 942 N N . GLY A 1 121 ? -15.699 1.106 9.554 1.00 86.06 121 GLY A N 1
ATOM 943 C CA . GLY A 1 121 ? -14.467 1.873 9.570 1.00 86.06 121 GLY A CA 1
ATOM 944 C C . GLY A 1 121 ? -13.880 2.065 8.167 1.00 86.06 121 GLY A C 1
ATOM 945 O O . GLY A 1 121 ? -14.289 1.415 7.202 1.00 86.06 121 GLY A O 1
ATOM 946 N N . PRO A 1 122 ? -12.900 2.968 8.033 1.00 91.31 122 PRO A N 1
ATOM 947 C CA . PRO A 1 122 ? -12.267 3.242 6.751 1.00 91.31 122 PRO A CA 1
ATOM 948 C C . PRO A 1 122 ? -11.489 2.032 6.229 1.00 91.31 122 PRO A C 1
ATOM 950 O O . PRO A 1 122 ? -11.097 1.143 6.989 1.00 91.31 122 PRO A O 1
ATOM 953 N N . ALA A 1 123 ? -11.194 2.038 4.930 1.00 91.50 123 ALA A N 1
ATOM 954 C CA . ALA A 1 123 ? -10.241 1.093 4.372 1.00 91.50 123 ALA A CA 1
ATOM 955 C C . ALA A 1 123 ? -8.841 1.424 4.895 1.00 91.50 123 ALA A C 1
ATOM 957 O O . ALA A 1 123 ? -8.425 2.587 4.878 1.00 91.50 123 ALA A O 1
ATOM 958 N N . ILE A 1 124 ? -8.113 0.399 5.341 1.00 91.12 124 ILE A N 1
ATOM 959 C CA . ILE A 1 124 ? -6.738 0.536 5.826 1.00 91.12 124 ILE A CA 1
ATOM 960 C C . ILE A 1 124 ? -5.857 -0.502 5.137 1.00 91.12 124 ILE A C 1
ATOM 962 O O . ILE A 1 124 ? -6.210 -1.674 4.987 1.00 91.12 124 ILE A O 1
ATOM 966 N N . ARG A 1 125 ? -4.679 -0.067 4.702 1.00 90.25 125 ARG A N 1
ATOM 967 C CA . ARG A 1 125 ? -3.573 -0.936 4.317 1.00 90.25 125 ARG A CA 1
ATOM 968 C C . ARG A 1 125 ? -2.457 -0.752 5.328 1.00 90.25 125 ARG A C 1
ATOM 970 O O . ARG A 1 125 ? -1.848 0.315 5.415 1.00 90.25 125 ARG A O 1
ATOM 977 N N . LEU A 1 126 ? -2.207 -1.818 6.073 1.00 87.44 126 LEU A N 1
ATOM 978 C CA . LEU A 1 126 ? -1.097 -1.940 6.991 1.00 87.44 126 LEU A CA 1
ATOM 979 C C . LEU A 1 126 ? 0.128 -2.378 6.198 1.00 87.44 126 LEU A C 1
ATOM 981 O O . LEU A 1 126 ? 0.261 -3.541 5.813 1.00 87.44 126 LEU A O 1
ATOM 985 N N . LEU A 1 127 ? 0.986 -1.421 5.876 1.00 84.19 127 LEU A N 1
ATOM 986 C CA . LEU A 1 127 ? 2.100 -1.641 4.971 1.00 84.19 127 LEU A CA 1
ATOM 987 C C . LEU A 1 127 ? 3.345 -1.930 5.797 1.00 84.19 127 LEU A C 1
ATOM 989 O O . LEU A 1 127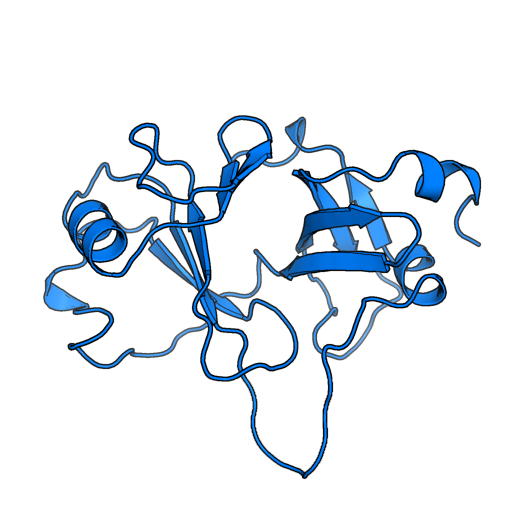 ? 3.948 -1.027 6.384 1.00 84.19 127 LEU A O 1
ATOM 993 N N . PHE A 1 128 ? 3.733 -3.205 5.822 1.00 72.81 128 PHE A N 1
ATOM 994 C CA . PHE A 1 128 ? 5.030 -3.600 6.346 1.00 72.81 128 PHE A CA 1
ATOM 995 C C . PHE A 1 128 ? 6.056 -3.549 5.235 1.00 72.81 128 PHE A C 1
ATOM 997 O O . PHE A 1 128 ? 5.918 -4.132 4.155 1.00 72.81 128 PHE A O 1
ATOM 1004 N N . TRP A 1 129 ? 7.128 -2.853 5.547 1.00 71.06 129 TRP A N 1
ATOM 1005 C CA . TRP A 1 129 ? 8.316 -2.789 4.737 1.00 71.06 129 TRP A CA 1
ATOM 1006 C C . TRP A 1 129 ? 9.207 -3.946 5.229 1.00 71.06 129 TRP A C 1
ATOM 1008 O O . TRP A 1 129 ? 10.010 -3.808 6.148 1.00 71.06 129 TRP A O 1
ATOM 1018 N N . ASN A 1 130 ? 8.920 -5.149 4.723 1.00 41.97 130 ASN A N 1
ATOM 1019 C CA . ASN A 1 130 ? 9.458 -6.424 5.210 1.00 41.97 130 ASN A CA 1
ATOM 1020 C C . ASN A 1 130 ? 10.669 -6.887 4.399 1.00 41.97 130 ASN A C 1
ATOM 1022 O O . ASN A 1 130 ? 10.651 -6.726 3.188 1.00 41.97 130 ASN A O 1
ATOM 1026 N N . LEU A 1 131 ? 11.651 -7.505 5.083 1.00 38.88 131 LEU A N 1
ATOM 1027 C CA . LEU A 1 131 ? 12.618 -8.583 4.693 1.00 38.88 131 LEU A CA 1
ATOM 1028 C C . LEU A 1 131 ? 13.954 -8.512 5.502 1.00 38.88 131 LEU A C 1
ATOM 1030 O O . LEU A 1 131 ? 14.659 -7.506 5.578 1.00 38.88 131 LEU A O 1
ATOM 1034 N N . ARG A 1 132 ? 14.413 -9.658 6.004 1.00 29.23 132 ARG A N 1
ATOM 1035 C CA . ARG A 1 132 ? 15.832 -9.935 6.345 1.00 29.23 132 ARG A CA 1
ATOM 1036 C C . ARG A 1 132 ? 16.242 -11.194 5.553 1.00 29.23 132 ARG A C 1
ATOM 1038 O O . ARG A 1 132 ? 15.365 -12.002 5.276 1.00 29.23 132 ARG A O 1
ATOM 1045 N N . PHE A 1 133 ? 17.486 -11.428 5.107 1.00 32.56 133 PHE A N 1
ATOM 1046 C CA . PHE A 1 133 ? 18.809 -11.164 5.705 1.00 32.56 133 PHE A CA 1
ATOM 1047 C C . PHE A 1 133 ? 19.935 -10.896 4.672 1.00 32.56 133 PHE A C 1
ATOM 1049 O O . PHE A 1 133 ? 19.897 -11.409 3.559 1.00 32.56 133 PHE A O 1
ATOM 1056 N N . GLY A 1 134 ? 20.992 -10.193 5.115 1.00 30.42 134 GLY A N 1
ATOM 1057 C CA . GLY A 1 134 ? 22.292 -10.046 4.434 1.00 30.42 134 GLY A CA 1
ATOM 1058 C C . GLY A 1 134 ? 22.807 -8.602 4.490 1.00 30.42 134 GLY A C 1
ATOM 1059 O O . GLY A 1 134 ? 22.152 -7.701 3.987 1.00 30.42 134 GLY A O 1
ATOM 1060 N N . ALA A 1 135 ? 23.926 -8.359 5.176 1.00 32.06 135 ALA A N 1
ATOM 1061 C CA . ALA A 1 135 ? 24.372 -7.036 5.621 1.00 32.06 135 ALA A CA 1
ATOM 1062 C C . ALA A 1 135 ? 24.421 -5.946 4.525 1.00 32.06 135 ALA A C 1
ATOM 1064 O O . ALA A 1 135 ? 24.992 -6.150 3.459 1.00 32.06 135 ALA A O 1
ATOM 1065 N N . ARG A 1 136 ? 23.944 -4.747 4.904 1.00 38.56 136 ARG A N 1
ATOM 1066 C CA . ARG A 1 136 ? 23.918 -3.465 4.167 1.00 38.56 136 ARG A CA 1
ATOM 1067 C C . ARG A 1 136 ? 22.792 -3.342 3.143 1.00 38.56 136 ARG A C 1
ATOM 1069 O O . ARG A 1 136 ? 22.943 -3.737 1.996 1.00 38.56 136 ARG A O 1
ATOM 1076 N N . THR A 1 137 ? 21.713 -2.640 3.483 1.00 34.72 137 THR A N 1
ATOM 1077 C CA . THR A 1 137 ? 20.959 -1.908 2.454 1.00 34.72 137 THR A CA 1
ATOM 1078 C C . THR A 1 137 ? 20.403 -0.606 3.017 1.00 34.72 137 THR A C 1
ATOM 1080 O O . THR A 1 137 ? 19.632 -0.575 3.970 1.00 34.72 137 THR A O 1
ATOM 1083 N N . VAL A 1 138 ? 20.873 0.470 2.394 1.00 33.44 138 VAL A N 1
ATOM 1084 C CA . VAL A 1 138 ? 20.453 1.863 2.516 1.00 33.44 138 VAL A CA 1
ATOM 1085 C C . VAL A 1 138 ? 19.206 2.048 1.647 1.00 33.44 138 VAL A C 1
ATOM 1087 O O . VAL A 1 138 ? 19.152 1.473 0.561 1.00 33.44 138 VAL A O 1
ATOM 1090 N N . ARG A 1 139 ? 18.230 2.836 2.124 1.00 41.56 139 ARG A N 1
ATOM 1091 C CA . ARG A 1 139 ? 17.023 3.324 1.419 1.00 41.56 139 ARG A CA 1
ATOM 1092 C C . ARG A 1 139 ? 17.105 3.182 -0.113 1.00 41.56 139 ARG A C 1
ATOM 1094 O O . ARG A 1 139 ? 17.684 4.040 -0.782 1.00 41.56 139 ARG A O 1
ATOM 1101 N N . LYS A 1 140 ? 16.544 2.104 -0.676 1.00 44.00 140 LYS A N 1
ATOM 1102 C CA . LYS A 1 140 ? 16.500 1.923 -2.133 1.00 44.00 140 LYS A CA 1
ATOM 1103 C C . LYS A 1 140 ? 15.358 2.751 -2.714 1.00 44.00 140 LYS A C 1
ATOM 1105 O O . LYS A 1 140 ? 14.189 2.479 -2.463 1.00 44.00 140 LYS A O 1
ATOM 1110 N N . ARG A 1 141 ? 15.752 3.781 -3.459 1.00 50.84 141 ARG A N 1
ATOM 1111 C CA . ARG A 1 141 ? 14.913 4.603 -4.339 1.00 50.84 141 ARG A CA 1
ATOM 1112 C C . ARG A 1 141 ? 14.493 3.744 -5.530 1.00 50.84 141 ARG A C 1
ATOM 1114 O O . ARG A 1 141 ? 15.286 2.899 -5.940 1.00 50.84 141 ARG A O 1
ATOM 1121 N N . VAL A 1 142 ? 13.313 3.978 -6.101 1.00 51.59 142 VAL A N 1
ATOM 1122 C CA . VAL A 1 142 ? 13.013 3.461 -7.446 1.00 51.59 142 VAL A CA 1
ATOM 1123 C C . VAL A 1 142 ? 13.916 4.232 -8.419 1.00 51.59 142 VAL A C 1
ATOM 1125 O O . VAL A 1 142 ? 13.781 5.459 -8.491 1.00 51.59 142 VAL A O 1
ATOM 1128 N N . PRO A 1 143 ? 14.888 3.585 -9.091 1.00 47.94 143 PRO A N 1
ATOM 1129 C CA . PRO A 1 143 ? 15.756 4.261 -10.046 1.00 47.94 143 PRO A CA 1
ATOM 1130 C C . PRO A 1 143 ? 14.926 4.817 -11.203 1.00 47.94 143 PRO A C 1
ATOM 1132 O O . PRO A 1 143 ? 13.925 4.223 -11.605 1.00 47.94 143 PRO A O 1
ATOM 1135 N N . LEU A 1 144 ? 15.348 5.953 -11.757 1.00 48.75 144 LEU A N 1
ATOM 1136 C CA . LEU A 1 144 ? 14.635 6.618 -12.850 1.00 48.75 144 LEU A CA 1
ATOM 1137 C C . LEU A 1 144 ? 14.482 5.706 -14.074 1.00 48.75 144 LEU A C 1
ATOM 1139 O O . LEU A 1 144 ? 13.448 5.750 -14.740 1.00 48.75 144 LEU A O 1
ATOM 1143 N N . GLU A 1 145 ? 15.469 4.841 -14.331 1.00 48.47 145 GLU A N 1
ATOM 1144 C CA . GLU A 1 145 ? 15.404 3.840 -15.396 1.00 48.47 145 GLU A CA 1
ATOM 1145 C C . GLU A 1 145 ? 14.310 2.772 -15.205 1.00 48.47 145 GLU A C 1
ATOM 1147 O O . GLU A 1 145 ? 13.777 2.280 -16.199 1.00 48.47 145 GLU A O 1
ATOM 1152 N N . GLU A 1 146 ? 13.916 2.441 -13.969 1.00 52.56 146 GLU A N 1
ATOM 1153 C CA . GLU A 1 146 ? 12.889 1.419 -13.711 1.00 52.56 146 GLU A CA 1
ATOM 1154 C C . GLU A 1 146 ? 11.465 1.953 -13.914 1.00 52.56 146 GLU A C 1
ATOM 1156 O O . GLU A 1 146 ? 10.576 1.187 -14.280 1.00 52.56 146 GLU A O 1
ATOM 1161 N N . ILE A 1 147 ? 11.239 3.267 -13.766 1.00 55.97 147 ILE A N 1
ATOM 1162 C CA . ILE A 1 147 ? 9.915 3.901 -13.943 1.00 55.97 147 ILE A CA 1
ATOM 1163 C C . ILE A 1 147 ? 9.393 3.724 -15.376 1.00 55.97 147 ILE A C 1
ATOM 1165 O O . ILE A 1 147 ? 8.187 3.615 -15.585 1.00 55.97 147 ILE A O 1
ATOM 1169 N N . GLY A 1 148 ? 10.284 3.622 -16.369 1.00 57.66 148 GLY A N 1
ATOM 1170 C CA . GLY A 1 148 ? 9.892 3.374 -17.758 1.00 57.66 148 GLY A CA 1
ATOM 1171 C C . GLY A 1 148 ? 9.222 2.014 -18.000 1.00 57.66 148 GLY A C 1
ATOM 1172 O O . GLY A 1 148 ? 8.625 1.804 -19.057 1.00 57.66 148 GLY A O 1
ATOM 1173 N N . SER A 1 149 ? 9.290 1.118 -17.013 1.00 65.88 149 SER A N 1
ATOM 1174 C CA . SER A 1 149 ? 8.602 -0.172 -16.974 1.00 65.88 149 SER A CA 1
ATOM 1175 C C . SER A 1 149 ? 7.281 -0.114 -16.201 1.00 65.88 149 SER A C 1
ATOM 1177 O O . SER A 1 149 ? 6.733 -1.161 -15.872 1.00 65.88 149 SER A O 1
ATOM 1179 N N . PHE A 1 150 ? 6.750 1.074 -15.906 1.00 66.25 150 PHE A N 1
ATOM 1180 C CA . PHE A 1 150 ? 5.451 1.245 -15.262 1.00 66.25 150 PHE A CA 1
ATOM 1181 C C . PHE A 1 150 ? 4.523 2.118 -16.106 1.00 66.25 150 PHE A C 1
ATOM 1183 O O . PHE A 1 150 ? 4.937 3.080 -16.753 1.00 66.25 150 PHE A O 1
ATOM 1190 N N . ILE A 1 151 ? 3.241 1.777 -16.082 1.00 76.44 151 ILE A N 1
ATOM 1191 C CA . ILE A 1 151 ? 2.166 2.572 -16.662 1.00 76.44 151 ILE A CA 1
ATOM 1192 C C . ILE A 1 151 ? 1.682 3.536 -15.582 1.00 76.44 151 ILE A C 1
ATOM 1194 O O . ILE A 1 151 ? 1.346 3.121 -14.473 1.00 76.44 151 ILE A O 1
ATOM 1198 N N . LEU A 1 152 ? 1.656 4.825 -15.912 1.00 70.75 152 LEU A N 1
ATOM 1199 C CA . LEU A 1 152 ? 1.194 5.869 -15.011 1.00 70.75 152 LEU A CA 1
ATOM 1200 C C . LEU A 1 152 ? -0.326 5.987 -15.080 1.00 70.75 152 LEU A C 1
ATOM 1202 O O . LEU A 1 152 ? -0.862 6.290 -16.146 1.00 70.75 152 LEU A O 1
ATOM 1206 N N . LEU A 1 153 ? -0.997 5.819 -13.944 1.00 72.06 153 LEU A N 1
ATOM 1207 C CA . LEU A 1 153 ? -2.407 6.142 -13.798 1.00 72.06 153 LEU A CA 1
ATOM 1208 C C . LEU A 1 153 ? -2.601 7.280 -12.786 1.00 72.06 153 LEU A C 1
ATOM 1210 O O . LEU A 1 153 ? -2.020 7.264 -11.698 1.00 72.06 153 LEU A O 1
ATOM 1214 N N . PRO A 1 154 ? -3.415 8.284 -13.128 1.00 66.12 154 PRO A N 1
ATOM 1215 C CA . PRO A 1 154 ? -3.794 9.321 -12.186 1.00 66.12 154 PRO A CA 1
ATOM 1216 C C . PRO A 1 154 ? -4.764 8.781 -11.111 1.00 66.12 154 PRO A C 1
ATOM 1218 O O . PRO A 1 154 ? -5.443 7.776 -11.342 1.00 66.12 154 PRO A O 1
ATOM 1221 N N . PRO A 1 155 ? -4.852 9.444 -9.942 1.00 56.53 155 PRO A N 1
ATOM 1222 C CA . PRO A 1 155 ? -5.536 8.922 -8.751 1.00 56.53 155 PRO A CA 1
ATOM 1223 C C . PRO A 1 155 ? -7.013 8.558 -8.953 1.00 56.53 155 PRO A C 1
ATOM 1225 O O . PRO A 1 155 ? -7.490 7.599 -8.363 1.00 56.53 155 PRO A O 1
ATOM 1228 N N . PHE A 1 156 ? -7.723 9.250 -9.846 1.00 59.78 156 PHE A N 1
ATOM 1229 C CA . PHE A 1 156 ? -9.162 9.064 -10.077 1.00 59.78 156 PHE A CA 1
ATOM 1230 C C . PHE A 1 156 ? -9.569 7.701 -10.672 1.00 59.78 156 PHE A C 1
ATOM 1232 O O . PHE A 1 156 ? -10.758 7.432 -10.813 1.00 59.78 156 PHE A O 1
ATOM 1239 N N . TRP A 1 157 ? -8.614 6.835 -11.028 1.00 52.72 157 TRP A N 1
ATOM 1240 C CA . TRP A 1 157 ? -8.887 5.470 -11.507 1.00 52.72 157 TRP A CA 1
ATOM 1241 C C . TRP A 1 157 ? -8.928 4.420 -10.389 1.00 52.72 157 TRP A C 1
ATOM 1243 O O . TRP A 1 157 ? -9.309 3.281 -10.651 1.00 52.72 157 TRP A O 1
ATOM 1253 N N . PHE A 1 158 ? -8.540 4.777 -9.162 1.00 50.50 158 PHE A N 1
ATOM 1254 C CA . PHE A 1 158 ? -8.465 3.850 -8.037 1.00 50.50 158 PHE A CA 1
ATOM 1255 C C . PHE A 1 158 ? -9.294 4.372 -6.872 1.00 50.50 158 PHE A C 1
ATOM 1257 O O . PHE A 1 158 ? -8.832 5.189 -6.081 1.00 50.50 158 PHE A O 1
ATOM 1264 N N . ILE A 1 159 ? -10.518 3.868 -6.773 1.00 46.34 159 ILE A N 1
ATOM 1265 C CA . ILE A 1 159 ? -11.342 3.980 -5.571 1.00 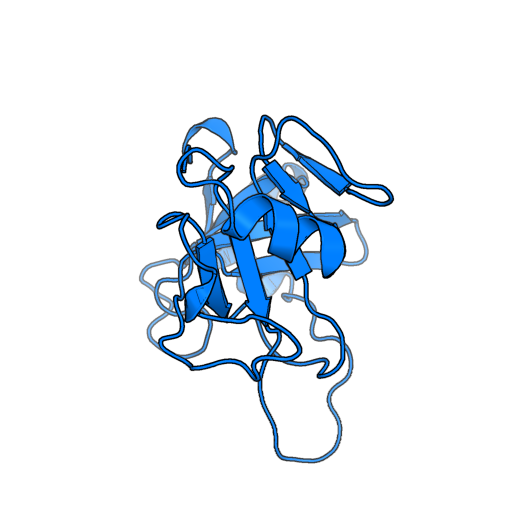46.34 159 ILE A CA 1
ATOM 1266 C C . ILE A 1 159 ? -11.290 2.596 -4.918 1.00 46.34 159 ILE A C 1
ATOM 1268 O O . ILE A 1 159 ? -11.443 1.588 -5.614 1.00 46.34 159 ILE A O 1
ATOM 1272 N N . PHE A 1 160 ? -10.932 2.564 -3.633 1.00 48.91 160 PHE A N 1
ATOM 1273 C CA . PHE A 1 160 ? -10.797 1.340 -2.840 1.00 48.91 160 PHE A CA 1
ATOM 1274 C C . PHE A 1 160 ? -12.105 0.561 -2.719 1.00 48.91 160 PHE A C 1
ATOM 1276 O O . PHE A 1 160 ? -13.176 1.206 -2.684 1.00 48.91 160 PHE A O 1
#

Organism: NCBI:txid931172

Foldseek 3Di:
DFDPVVLVPDAFLKWWAFAPVPDDDPRVRWIWGWHGDDPVATDIFTQPAFDPDDDPVVQPNPVLQLAPLETEGAGEADDQPDKKKWWQDPDDDPPWDDRDHSIIIDDDSVVVSVQRNDNPHIRIYGHGNDDDDDDDDDDDGCDPVCSSRIDIDHNVVDDD